Protein AF-A0A970F5U8-F1 (afdb_monomer_lite)

pLDDT: mean 91.06, std 7.33, range [50.91, 95.75]

Foldseek 3Di:
DPPDDPLLVVLQVVLQVVQQVVDPDHPDGDCPCSVVSSVVDDDDDD

Secondary structure (DSSP, 8-state):
-----HHHHHHHHHHHHHHHHHSSSTT---GGGHHHHHTTPPP---

Sequence (46 aa):
DQGKNDEEILQYAMVCGMLNAQEAKTGHINVENLPALKAQIVVKEV

Radius of gyration: 11.44 Å; chains: 1; bounding box: 29×21×25 Å

Structure (mmCIF, N/CA/C/O backbone):
data_AF-A0A970F5U8-F1
#
_entry.id   AF-A0A970F5U8-F1
#
loop_
_atom_site.group_PDB
_atom_site.id
_atom_site.type_symbol
_atom_site.label_atom_id
_atom_site.label_alt_id
_atom_site.label_comp_id
_atom_site.label_asym_id
_atom_site.label_entity_id
_atom_site.label_seq_id
_atom_site.pdbx_PDB_ins_code
_atom_site.Cartn_x
_atom_site.Cartn_y
_atom_site.Cartn_z
_atom_site.occupancy
_atom_site.B_iso_or_equiv
_atom_site.auth_seq_id
_atom_site.auth_comp_id
_atom_site.auth_asym_id
_atom_site.auth_atom_id
_atom_site.pdbx_PDB_model_num
ATOM 1 N N . ASP A 1 1 ? 7.006 10.354 16.421 1.00 50.91 1 ASP A N 1
ATOM 2 C CA . ASP A 1 1 ? 5.641 10.394 15.885 1.00 50.91 1 ASP A CA 1
ATOM 3 C C . ASP A 1 1 ? 5.568 11.548 14.892 1.00 50.91 1 ASP A C 1
ATOM 5 O O . ASP A 1 1 ? 6.035 12.628 15.225 1.00 50.91 1 ASP A O 1
ATOM 9 N N . GLN A 1 2 ? 5.144 11.303 13.650 1.00 71.19 2 GLN A N 1
ATOM 10 C CA . GLN A 1 2 ? 5.116 12.336 12.599 1.00 71.19 2 GLN A CA 1
ATOM 11 C C . GLN A 1 2 ? 3.831 13.187 12.646 1.00 71.19 2 GLN A C 1
ATOM 13 O O . GLN A 1 2 ? 3.591 13.945 11.712 1.00 71.19 2 GLN A O 1
ATOM 18 N N . GLY A 1 3 ? 3.010 13.056 13.698 1.00 80.25 3 GLY A N 1
ATOM 19 C CA . GLY A 1 3 ? 1.798 13.859 13.889 1.00 80.25 3 GLY A CA 1
ATOM 20 C C . GLY A 1 3 ? 0.685 13.545 12.887 1.00 80.25 3 GLY A C 1
ATOM 21 O O . GLY A 1 3 ? -0.142 14.408 12.615 1.00 80.25 3 GLY A O 1
ATOM 22 N N . LYS A 1 4 ? 0.694 12.337 12.310 1.00 82.44 4 LYS A N 1
ATOM 23 C CA . LYS A 1 4 ? -0.340 11.873 11.378 1.00 82.44 4 LYS A CA 1
ATOM 24 C C . LYS A 1 4 ? -1.533 11.333 12.152 1.00 82.44 4 LYS A C 1
ATOM 26 O O . LYS A 1 4 ? -1.339 10.666 13.165 1.00 82.44 4 LYS A O 1
ATOM 31 N N . ASN A 1 5 ? -2.740 11.581 11.654 1.00 91.69 5 ASN A N 1
ATOM 32 C CA . ASN A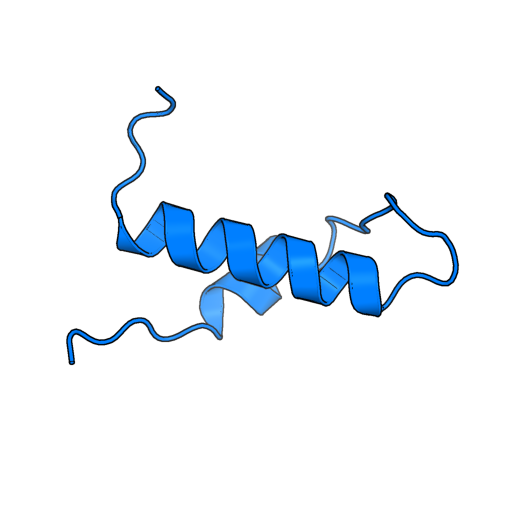 1 5 ? -3.939 10.948 12.203 1.00 91.69 5 ASN A CA 1
ATOM 33 C C . ASN A 1 5 ? -4.078 9.485 11.723 1.00 91.69 5 ASN A C 1
ATOM 35 O O . ASN A 1 5 ? -3.379 9.052 10.802 1.00 91.69 5 ASN A O 1
ATOM 39 N N . ASP A 1 6 ? -4.982 8.725 12.345 1.00 92.81 6 ASP A N 1
ATOM 40 C CA . ASP A 1 6 ? -5.176 7.295 12.060 1.00 92.81 6 ASP A CA 1
ATOM 41 C C . ASP A 1 6 ? -5.504 7.024 10.584 1.00 92.81 6 ASP A C 1
ATOM 43 O O . ASP A 1 6 ? -4.939 6.112 9.978 1.00 92.81 6 ASP A O 1
ATOM 47 N N . GLU A 1 7 ? -6.358 7.847 9.970 1.00 93.44 7 GLU A N 1
ATOM 48 C CA . GLU A 1 7 ? -6.693 7.741 8.547 1.00 93.44 7 GLU A CA 1
ATOM 49 C C . GLU A 1 7 ? -5.446 7.901 7.669 1.00 93.44 7 GLU A C 1
ATOM 51 O O . GLU A 1 7 ? -5.200 7.093 6.773 1.00 93.44 7 GLU A O 1
ATOM 56 N N . GLU A 1 8 ? -4.614 8.903 7.945 1.00 92.19 8 GLU A N 1
ATOM 57 C CA . GLU A 1 8 ? -3.395 9.154 7.185 1.00 92.19 8 GLU A CA 1
ATOM 58 C C . GLU A 1 8 ? -2.367 8.032 7.332 1.00 92.19 8 GLU A C 1
ATOM 60 O O . GLU A 1 8 ? -1.653 7.728 6.370 1.00 92.19 8 GLU A O 1
ATOM 65 N N . ILE A 1 9 ? -2.284 7.424 8.518 1.00 94.19 9 ILE A N 1
ATOM 66 C CA . ILE A 1 9 ? -1.432 6.261 8.777 1.00 94.19 9 ILE A CA 1
ATOM 67 C C . ILE A 1 9 ? -1.918 5.073 7.944 1.00 94.19 9 ILE A C 1
ATOM 69 O O . ILE A 1 9 ? -1.116 4.451 7.243 1.00 94.19 9 ILE A O 1
ATOM 73 N N . LEU A 1 10 ? -3.224 4.794 7.969 1.00 95.12 10 LEU A N 1
ATOM 74 C CA . LEU A 1 10 ? -3.829 3.692 7.223 1.00 95.12 10 LEU A CA 1
ATOM 75 C C . LEU A 1 10 ? -3.669 3.878 5.713 1.00 95.12 10 LEU A C 1
ATOM 77 O O . LEU A 1 10 ? -3.205 2.968 5.027 1.00 95.12 10 LEU A O 1
ATOM 81 N N . GLN A 1 11 ? -3.969 5.068 5.189 1.00 94.94 11 GLN A N 1
ATOM 82 C CA . GLN A 1 11 ? -3.781 5.378 3.773 1.00 94.94 11 GLN A CA 1
ATOM 83 C C . GLN A 1 11 ? -2.318 5.197 3.354 1.00 94.94 11 GLN A C 1
ATOM 85 O O . GLN A 1 11 ? -2.040 4.571 2.333 1.00 94.94 11 GLN A O 1
ATOM 90 N N . TYR A 1 12 ? -1.365 5.703 4.143 1.00 93.75 12 TYR A N 1
ATOM 91 C CA . TYR A 1 12 ? 0.055 5.592 3.815 1.00 93.75 12 TYR A CA 1
ATOM 92 C C . TYR A 1 12 ? 0.536 4.135 3.813 1.00 93.75 12 TYR A C 1
ATOM 94 O O . TYR A 1 12 ? 1.204 3.711 2.870 1.00 93.75 12 TYR A O 1
ATOM 102 N N . ALA A 1 13 ? 0.155 3.351 4.826 1.00 93.88 13 ALA A N 1
ATOM 103 C CA . ALA A 1 13 ? 0.502 1.934 4.907 1.00 93.88 13 ALA A CA 1
ATOM 104 C C . ALA A 1 13 ? -0.040 1.144 3.705 1.00 93.88 13 ALA A C 1
ATOM 106 O O . ALA A 1 13 ? 0.688 0.357 3.094 1.00 93.88 13 ALA A O 1
ATOM 107 N N . MET A 1 14 ? -1.292 1.406 3.320 1.00 95.75 14 MET A N 1
ATOM 108 C CA . MET A 1 14 ? -1.927 0.753 2.178 1.00 95.75 14 MET A CA 1
ATOM 109 C C . MET A 1 14 ? -1.239 1.102 0.856 1.00 95.75 14 MET A C 1
ATOM 111 O O . MET A 1 14 ? -0.943 0.198 0.075 1.00 95.75 14 MET A O 1
ATOM 115 N N . VAL A 1 15 ? -0.919 2.379 0.615 1.00 95.44 15 VAL A N 1
ATOM 116 C CA . VAL A 1 15 ? -0.207 2.787 -0.608 1.00 95.44 15 VAL A CA 1
ATOM 117 C C . VAL A 1 15 ? 1.175 2.148 -0.682 1.00 95.44 15 VAL A C 1
ATOM 119 O O . VAL A 1 15 ? 1.538 1.638 -1.736 1.00 95.44 15 VAL A O 1
ATOM 122 N N . CYS A 1 16 ? 1.936 2.106 0.415 1.00 94.06 16 CYS A N 1
ATOM 123 C CA . CYS A 1 16 ? 3.240 1.437 0.427 1.00 94.06 16 CYS A CA 1
ATOM 124 C C . CYS A 1 16 ? 3.125 -0.052 0.061 1.00 94.06 16 CYS A C 1
ATOM 126 O O . CYS A 1 16 ? 3.939 -0.555 -0.714 1.00 94.06 16 CYS A O 1
ATOM 128 N N . GLY A 1 17 ? 2.095 -0.745 0.558 1.00 94.31 17 GLY A N 1
ATOM 129 C CA . GLY A 1 17 ? 1.801 -2.126 0.170 1.00 94.31 17 GLY A CA 1
ATOM 130 C C . GLY A 1 17 ? 1.464 -2.271 -1.318 1.00 94.31 17 GLY A C 1
ATOM 131 O O . GLY A 1 17 ? 2.019 -3.142 -1.987 1.00 94.31 17 GLY A O 1
ATOM 132 N N . MET A 1 18 ? 0.608 -1.392 -1.850 1.00 94.19 18 MET A N 1
ATOM 133 C CA . MET A 1 18 ? 0.242 -1.372 -3.274 1.00 94.19 18 MET A CA 1
ATOM 134 C C . MET A 1 18 ? 1.449 -1.104 -4.174 1.00 94.19 18 MET A C 1
ATOM 136 O O . MET A 1 18 ? 1.627 -1.799 -5.169 1.00 94.19 18 MET A O 1
ATOM 140 N N . LEU A 1 19 ? 2.290 -0.134 -3.813 1.00 94.31 19 LEU A N 1
ATOM 141 C CA . LEU A 1 19 ? 3.504 0.190 -4.556 1.00 94.31 19 LEU A CA 1
ATOM 142 C C . LEU A 1 19 ? 4.473 -0.988 -4.547 1.00 94.31 19 LEU A C 1
ATOM 144 O O . LEU A 1 19 ? 4.931 -1.394 -5.603 1.00 94.31 19 LEU A O 1
ATOM 148 N N . ASN A 1 20 ? 4.718 -1.608 -3.391 1.00 93.75 20 ASN A N 1
ATOM 149 C CA . ASN A 1 20 ? 5.605 -2.770 -3.316 1.00 93.75 20 ASN A CA 1
ATOM 150 C C . ASN A 1 20 ? 5.073 -3.959 -4.132 1.00 93.75 20 ASN A C 1
ATOM 152 O O . ASN A 1 20 ? 5.858 -4.709 -4.700 1.00 93.75 20 ASN A O 1
ATOM 156 N N . ALA A 1 21 ? 3.752 -4.130 -4.222 1.00 93.31 21 ALA A N 1
ATOM 157 C CA . ALA A 1 21 ? 3.141 -5.175 -5.044 1.00 93.31 21 ALA A CA 1
ATOM 158 C C . ALA A 1 21 ? 3.266 -4.922 -6.559 1.00 93.31 21 ALA A C 1
ATOM 160 O O . ALA A 1 21 ? 3.152 -5.863 -7.341 1.00 93.31 21 ALA A O 1
ATOM 161 N N . GLN A 1 22 ? 3.488 -3.673 -6.980 1.00 92.12 22 GLN A N 1
ATOM 162 C CA . GLN A 1 22 ? 3.713 -3.307 -8.384 1.00 92.12 22 GLN A CA 1
ATOM 163 C C . GLN A 1 22 ? 5.168 -3.514 -8.822 1.00 92.12 22 GLN A C 1
ATOM 165 O O . GLN A 1 22 ? 5.456 -3.558 -10.018 1.00 92.12 22 GLN A O 1
ATOM 170 N N . GLU A 1 23 ? 6.088 -3.652 -7.870 1.00 92.44 23 GLU A N 1
ATOM 171 C CA . GLU A 1 23 ? 7.510 -3.794 -8.138 1.00 92.44 23 GLU A CA 1
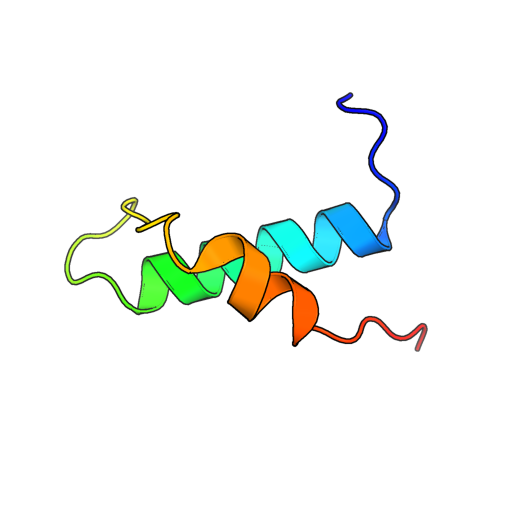ATOM 172 C C . GLU A 1 23 ? 7.902 -5.260 -8.356 1.00 92.44 23 GLU A C 1
ATOM 174 O O . GLU A 1 23 ? 7.455 -6.172 -7.663 1.00 92.44 23 GLU A O 1
ATOM 179 N N . ALA A 1 24 ? 8.832 -5.498 -9.285 1.00 92.81 24 ALA A N 1
ATOM 180 C CA . ALA A 1 24 ? 9.402 -6.832 -9.495 1.00 92.81 24 ALA A CA 1
ATOM 181 C C . ALA A 1 24 ? 10.330 -7.277 -8.344 1.00 92.81 24 ALA A C 1
ATOM 183 O O . ALA A 1 24 ? 10.659 -8.458 -8.229 1.00 92.81 24 ALA A O 1
ATOM 184 N N . LYS A 1 25 ? 10.794 -6.333 -7.513 1.00 94.56 25 LYS A N 1
ATOM 185 C CA . LYS A 1 25 ? 11.710 -6.570 -6.390 1.00 94.56 25 LYS A CA 1
ATOM 186 C C . LYS A 1 25 ? 10.977 -6.394 -5.064 1.00 94.56 25 LYS A C 1
ATOM 188 O O . LYS A 1 25 ? 10.361 -5.363 -4.828 1.00 94.56 25 LYS A O 1
ATOM 193 N N . THR A 1 26 ? 11.124 -7.363 -4.165 1.00 91.81 26 THR A N 1
ATOM 194 C CA . THR A 1 26 ? 10.594 -7.272 -2.798 1.00 91.81 26 THR A CA 1
ATOM 195 C C . THR A 1 26 ? 11.322 -6.198 -1.990 1.00 91.81 26 THR A C 1
ATOM 197 O O . THR A 1 26 ? 12.550 -6.132 -2.011 1.00 91.81 26 THR A O 1
ATOM 200 N N . GLY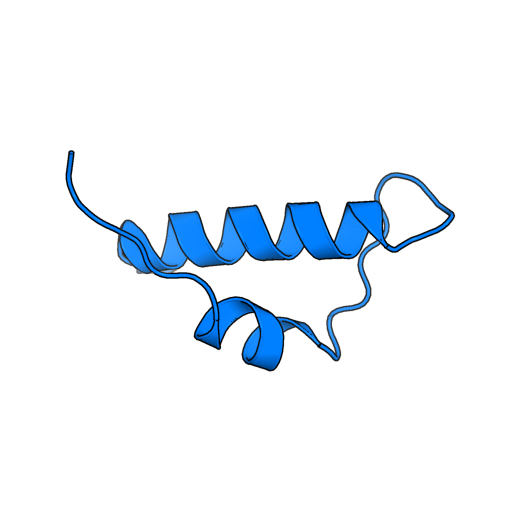 A 1 27 ? 10.570 -5.391 -1.238 1.00 91.12 27 GLY A N 1
ATOM 201 C CA . GLY A 1 27 ? 11.122 -4.337 -0.382 1.00 91.12 27 GLY A CA 1
ATOM 202 C C . GLY A 1 27 ? 11.485 -3.060 -1.141 1.00 91.12 27 GLY A C 1
ATOM 203 O O . GLY A 1 27 ? 12.213 -2.225 -0.608 1.00 91.12 27 GLY A O 1
ATOM 204 N N . HIS A 1 28 ? 10.997 -2.911 -2.373 1.00 92.62 28 HIS A N 1
ATOM 205 C CA . HIS A 1 28 ? 11.155 -1.715 -3.190 1.00 92.62 28 HIS A CA 1
ATOM 206 C C . HIS A 1 28 ? 9.790 -1.060 -3.407 1.00 92.62 28 HIS A C 1
ATOM 208 O O . HIS A 1 28 ? 8.796 -1.762 -3.563 1.00 92.62 28 HIS A O 1
ATOM 214 N N . ILE A 1 29 ? 9.738 0.273 -3.421 1.00 91.06 29 ILE A N 1
ATOM 215 C CA . ILE A 1 29 ? 8.541 1.039 -3.789 1.00 91.06 29 ILE A CA 1
ATOM 216 C C . ILE A 1 29 ? 8.939 2.206 -4.696 1.00 91.06 29 ILE A C 1
ATOM 218 O O . ILE A 1 29 ? 9.917 2.897 -4.406 1.00 91.06 29 ILE A O 1
ATOM 222 N N . ASN A 1 30 ? 8.166 2.471 -5.752 1.00 90.75 30 ASN A N 1
ATOM 223 C CA . ASN A 1 30 ? 8.260 3.725 -6.499 1.00 90.75 30 ASN A CA 1
ATOM 224 C C . ASN A 1 30 ? 7.317 4.783 -5.895 1.00 90.75 30 ASN A C 1
ATOM 226 O O . ASN A 1 30 ? 6.096 4.662 -5.964 1.00 90.75 30 ASN A O 1
ATOM 230 N N . VAL A 1 31 ? 7.876 5.850 -5.321 1.00 90.88 31 VAL A N 1
ATOM 231 C CA . VAL A 1 31 ? 7.104 6.895 -4.624 1.00 90.88 31 VAL A CA 1
ATOM 232 C C . VAL A 1 31 ? 6.483 7.953 -5.542 1.00 90.88 31 VAL A C 1
ATOM 234 O O . VAL A 1 31 ? 5.697 8.765 -5.058 1.00 90.88 31 VAL A O 1
ATOM 237 N N . GLU A 1 32 ? 6.780 7.948 -6.844 1.00 92.06 32 GLU A N 1
ATOM 238 C CA . GLU A 1 32 ? 6.239 8.929 -7.800 1.00 92.06 32 GLU A CA 1
ATOM 239 C C . GLU A 1 32 ? 4.702 8.947 -7.797 1.00 92.06 32 GLU A C 1
ATOM 241 O O . GLU A 1 32 ? 4.083 10.010 -7.808 1.00 92.06 32 GLU A O 1
ATOM 246 N N . ASN A 1 33 ? 4.082 7.769 -7.678 1.00 87.31 33 ASN A N 1
ATOM 247 C CA . ASN A 1 33 ? 2.625 7.608 -7.701 1.00 87.31 33 ASN A CA 1
ATOM 248 C C . ASN A 1 33 ? 1.974 7.665 -6.311 1.00 87.31 33 ASN A C 1
ATOM 250 O O . ASN A 1 33 ? 0.753 7.528 -6.193 1.00 87.31 33 ASN A O 1
ATOM 254 N N . LEU A 1 34 ? 2.756 7.876 -5.248 1.00 90.62 34 LEU A N 1
ATOM 255 C CA . LEU A 1 34 ? 2.271 7.806 -3.870 1.00 90.62 34 LEU A CA 1
ATOM 256 C C . LEU A 1 34 ? 1.127 8.800 -3.592 1.00 90.62 34 LEU A C 1
ATOM 258 O O . LEU A 1 34 ? 0.096 8.354 -3.083 1.00 90.62 34 LEU A O 1
ATOM 262 N N . PRO A 1 35 ? 1.216 10.104 -3.942 1.00 90.31 35 PRO 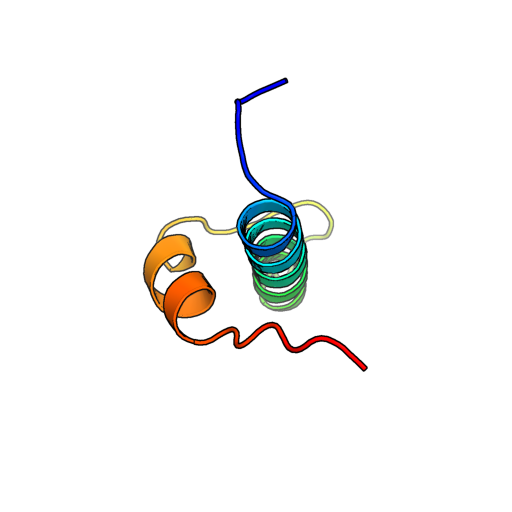A N 1
ATOM 263 C CA . PRO A 1 35 ? 0.128 11.049 -3.675 1.00 90.31 35 PRO A CA 1
ATOM 264 C C . PRO A 1 35 ? -1.167 10.692 -4.416 1.00 90.31 35 PRO A C 1
ATOM 266 O O . PRO A 1 35 ? -2.254 10.789 -3.846 1.00 90.31 35 PRO A O 1
ATOM 269 N N . ALA A 1 36 ? -1.047 10.236 -5.668 1.00 91.38 36 ALA A N 1
ATOM 270 C CA . ALA A 1 36 ? -2.185 9.884 -6.511 1.00 91.38 36 ALA A CA 1
ATOM 271 C C . ALA A 1 36 ? -2.911 8.629 -6.008 1.00 91.38 36 ALA A C 1
ATOM 273 O O . ALA A 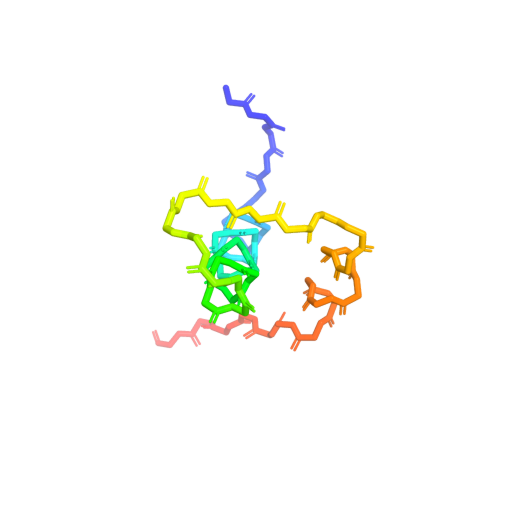1 36 ? -4.140 8.588 -6.018 1.00 91.38 36 ALA A O 1
ATOM 274 N N . LEU A 1 37 ? -2.165 7.621 -5.548 1.00 92.69 37 LEU A N 1
ATOM 275 C CA . LEU A 1 37 ? -2.738 6.416 -4.950 1.00 92.69 37 LEU A CA 1
ATOM 276 C C . LEU A 1 37 ? -3.329 6.705 -3.569 1.00 92.69 37 LEU A C 1
ATOM 278 O O . LEU A 1 37 ? -4.420 6.228 -3.274 1.00 92.69 37 LEU A O 1
ATOM 282 N N . LYS A 1 38 ? -2.672 7.539 -2.749 1.00 93.12 38 LYS A N 1
ATOM 283 C CA . LYS A 1 38 ? -3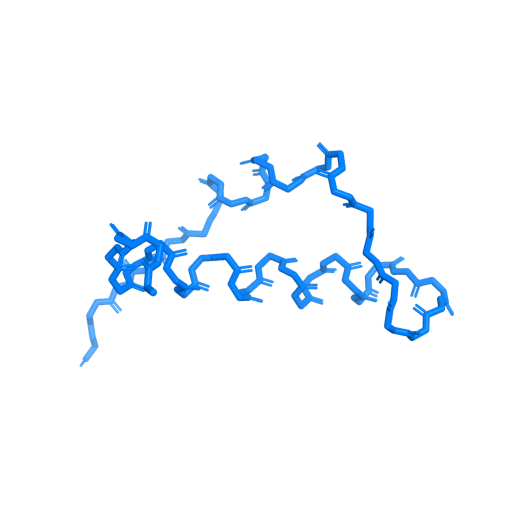.178 7.925 -1.419 1.00 93.12 38 LYS A CA 1
ATOM 284 C C . LYS A 1 38 ? -4.561 8.567 -1.518 1.00 93.12 38 LYS A C 1
ATOM 286 O O . LYS A 1 38 ? -5.456 8.188 -0.773 1.00 93.12 38 LYS A O 1
ATOM 291 N N . ALA A 1 39 ? -4.748 9.478 -2.475 1.00 91.88 39 ALA A N 1
ATOM 292 C CA . ALA A 1 39 ? -6.013 10.183 -2.693 1.00 91.88 39 ALA A CA 1
ATOM 293 C C . ALA A 1 39 ? -7.185 9.275 -3.125 1.00 91.88 39 ALA A C 1
ATOM 295 O O . ALA A 1 39 ? -8.333 9.706 -3.081 1.00 91.88 39 ALA A O 1
ATOM 296 N N . GLN A 1 40 ? -6.915 8.033 -3.544 1.00 94.62 40 GLN A N 1
ATOM 297 C CA . GLN A 1 40 ? -7.938 7.063 -3.954 1.00 94.62 40 GLN A CA 1
ATOM 298 C C . GLN A 1 40 ? -8.390 6.145 -2.808 1.00 94.62 40 GLN A C 1
ATOM 300 O O . GLN A 1 40 ? -9.341 5.380 -2.976 1.00 94.62 40 GLN A O 1
ATOM 305 N N . ILE A 1 41 ? -7.729 6.195 -1.646 1.00 93.69 41 ILE A N 1
ATOM 306 C CA . ILE A 1 41 ? -8.037 5.322 -0.511 1.00 93.69 41 ILE A CA 1
ATOM 307 C C . ILE A 1 41 ? -9.051 5.993 0.408 1.00 93.69 41 ILE A C 1
ATOM 309 O O . ILE A 1 41 ? -8.777 7.020 1.025 1.00 93.69 41 ILE A O 1
ATOM 313 N N . VAL A 1 42 ? -10.208 5.351 0.551 1.00 95.06 42 VAL A N 1
ATOM 314 C CA . VAL A 1 42 ? -11.267 5.776 1.468 1.00 95.06 42 VAL A CA 1
ATOM 315 C C . VAL A 1 42 ? -11.203 4.927 2.732 1.00 95.06 42 VAL A C 1
ATOM 317 O O . VAL A 1 42 ? -11.385 3.711 2.669 1.00 95.06 42 VAL A O 1
ATOM 320 N N . VAL A 1 43 ? -10.976 5.567 3.878 1.00 94.62 43 VAL A N 1
ATOM 321 C CA . VAL A 1 43 ? -11.071 4.928 5.196 1.00 94.62 43 VAL A CA 1
ATOM 322 C C . VAL A 1 43 ? -12.478 5.157 5.742 1.00 94.62 43 VAL A C 1
ATOM 324 O O . VAL A 1 43 ? -13.021 6.256 5.643 1.00 94.62 43 VAL A O 1
ATOM 327 N N . LYS A 1 44 ? -13.098 4.105 6.277 1.00 95.19 44 LYS A N 1
ATOM 328 C CA . LYS A 1 44 ? -14.414 4.167 6.920 1.00 95.19 44 LYS A CA 1
ATOM 329 C C . LYS A 1 44 ? -14.355 3.409 8.235 1.00 95.19 44 LYS A C 1
ATOM 331 O O . LYS A 1 44 ? -13.776 2.327 8.284 1.00 95.19 44 LYS A O 1
ATOM 336 N N . GLU A 1 45 ? -14.965 3.979 9.262 1.00 93.50 45 GLU A N 1
ATOM 337 C CA . GLU A 1 45 ? -15.241 3.279 10.514 1.00 93.50 45 GLU A CA 1
ATOM 338 C C . GLU A 1 45 ? -16.280 2.172 10.258 1.00 93.50 45 GLU A C 1
ATOM 340 O O . GLU A 1 45 ? -17.196 2.362 9.448 1.00 93.50 45 GLU A O 1
ATOM 345 N N . VAL A 1 46 ? -16.095 1.005 10.884 1.00 90.75 46 VAL A N 1
ATOM 346 C CA . VAL A 1 46 ? -16.893 -0.219 10.674 1.00 90.75 46 VAL A CA 1
ATOM 347 C C . VAL A 1 46 ? -17.360 -0.826 11.984 1.00 90.75 46 VAL A C 1
ATOM 349 O O . VAL A 1 46 ? -16.635 -0.675 12.991 1.00 90.75 46 VAL A O 1
#